Protein AF-A0A3C0AHT8-F1 (afdb_monomer_lite)

Foldseek 3Di:
DDKDAQDWDDDPPDPDIDTDRIDDADPPRDDDDDDDPPNCPVVVD

pLDDT: mean 96.34, std 1.51, range [90.44, 97.88]

Structure (mmCIF, N/CA/C/O backbone):
data_AF-A0A3C0AHT8-F1
#
_entry.id   AF-A0A3C0AHT8-F1
#
loop_
_atom_site.group_PDB
_atom_site.id
_atom_site.type_symbol
_atom_site.label_atom_id
_atom_site.label_alt_id
_atom_site.label_comp_id
_atom_site.label_asym_id
_atom_site.label_entity_id
_atom_site.label_seq_id
_atom_site.pdbx_PDB_ins_code
_atom_site.Cartn_x
_atom_site.Cartn_y
_atom_site.Cartn_z
_atom_site.occupancy
_atom_site.B_iso_or_equiv
_atom_site.auth_seq_id
_atom_site.auth_comp_id
_atom_site.auth_asym_id
_atom_site.auth_atom_id
_atom_site.pdbx_PDB_model_num
ATOM 1 N N . MET A 1 1 ? -18.598 4.008 5.953 1.00 90.44 1 MET A N 1
ATOM 2 C CA . MET A 1 1 ? -17.906 2.713 5.716 1.00 90.44 1 MET A CA 1
ATOM 3 C C . MET A 1 1 ? -17.267 2.716 4.322 1.00 90.44 1 MET A C 1
ATOM 5 O O . MET A 1 1 ? -17.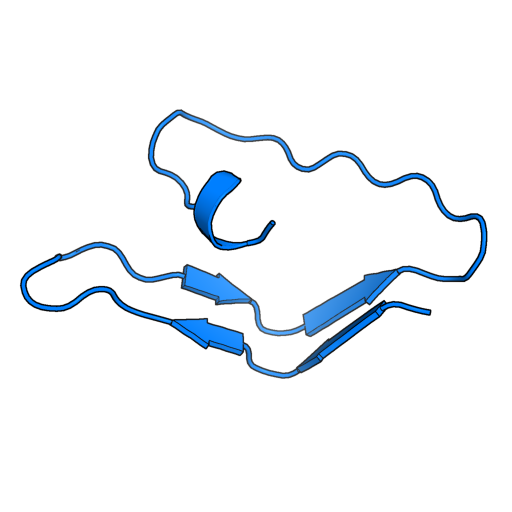922 3.192 3.404 1.00 90.44 1 MET A O 1
ATOM 9 N N . ILE A 1 2 ? -16.040 2.202 4.142 1.00 96.38 2 ILE A N 1
ATOM 10 C CA . ILE A 1 2 ? -15.395 1.997 2.822 1.00 96.38 2 ILE A CA 1
ATOM 11 C C . ILE A 1 2 ? -15.127 0.500 2.637 1.00 96.38 2 ILE A C 1
ATOM 13 O O . ILE A 1 2 ? -14.623 -0.149 3.553 1.00 96.38 2 ILE A O 1
ATOM 17 N N . ARG A 1 3 ? -15.452 -0.064 1.467 1.00 96.88 3 ARG A N 1
ATOM 18 C CA . ARG A 1 3 ? -15.219 -1.485 1.176 1.00 96.88 3 ARG A CA 1
ATOM 19 C C . ARG A 1 3 ? -14.862 -1.707 -0.287 1.00 96.88 3 ARG A C 1
ATOM 21 O O . ARG A 1 3 ? -15.570 -1.235 -1.171 1.00 96.88 3 ARG A O 1
ATOM 28 N N . PHE A 1 4 ? -13.828 -2.507 -0.520 1.00 95.00 4 PHE A N 1
ATOM 29 C CA . PHE A 1 4 ? -13.473 -3.025 -1.837 1.00 95.00 4 PHE A CA 1
ATOM 30 C C . PHE A 1 4 ? -13.391 -4.552 -1.797 1.00 95.00 4 PHE A C 1
ATOM 32 O O . PHE A 1 4 ? -12.903 -5.136 -0.825 1.00 95.00 4 PHE A O 1
ATOM 39 N N . GLN A 1 5 ? -13.848 -5.194 -2.870 1.00 96.56 5 GLN A N 1
ATOM 40 C CA . GLN A 1 5 ? -13.716 -6.630 -3.102 1.00 96.56 5 GLN A CA 1
ATOM 41 C C . GLN A 1 5 ? -13.108 -6.834 -4.486 1.00 96.56 5 GLN A C 1
ATOM 43 O O . GLN A 1 5 ? -13.640 -6.324 -5.467 1.00 96.56 5 GLN A O 1
ATOM 48 N N . GLN A 1 6 ? -11.988 -7.554 -4.545 1.00 97.31 6 GLN A N 1
ATOM 49 C CA . GLN A 1 6 ? -11.270 -7.884 -5.777 1.00 97.31 6 GLN A CA 1
ATOM 50 C C . GLN A 1 6 ? -10.943 -6.654 -6.644 1.00 97.31 6 GLN A C 1
ATOM 52 O O . GLN A 1 6 ? -11.088 -6.688 -7.865 1.00 97.31 6 GLN A O 1
ATOM 57 N N . LEU A 1 7 ? -10.480 -5.563 -6.023 1.00 97.31 7 LEU A N 1
ATOM 58 C CA . LEU A 1 7 ? -10.080 -4.365 -6.757 1.00 97.31 7 LEU A CA 1
ATOM 59 C C . LEU A 1 7 ? -8.826 -4.672 -7.579 1.00 97.31 7 LEU A C 1
ATOM 61 O O . LEU A 1 7 ? -7.760 -4.958 -7.029 1.00 97.31 7 LEU A O 1
ATOM 65 N N . GLN A 1 8 ? -8.969 -4.588 -8.896 1.00 97.56 8 GLN A N 1
ATOM 66 C CA . GLN A 1 8 ? -7.877 -4.695 -9.850 1.00 97.56 8 GLN A CA 1
ATOM 67 C C . GLN A 1 8 ? -7.841 -3.427 -10.691 1.00 97.56 8 GLN A C 1
ATOM 69 O O . GLN A 1 8 ? -8.854 -3.022 -11.259 1.00 97.56 8 GLN A O 1
ATOM 74 N N . PHE A 1 9 ? -6.674 -2.799 -10.773 1.00 97.25 9 PHE A N 1
ATOM 75 C CA . PHE A 1 9 ? -6.490 -1.582 -11.550 1.00 97.25 9 PHE A CA 1
ATOM 76 C C . PHE A 1 9 ? -5.128 -1.563 -12.244 1.00 97.25 9 PHE A C 1
ATOM 78 O O . PHE A 1 9 ? -4.119 -2.026 -11.703 1.00 97.25 9 PHE A O 1
ATOM 85 N N . ARG A 1 10 ? -5.102 -0.990 -13.450 1.00 97.69 10 ARG A N 1
ATOM 86 C CA . ARG A 1 10 ? -3.899 -0.788 -14.257 1.00 97.69 10 ARG A CA 1
ATOM 87 C C . ARG A 1 10 ? -4.020 0.511 -15.052 1.00 97.69 10 ARG A C 1
ATOM 89 O O . ARG A 1 10 ? -5.038 0.748 -15.697 1.00 97.69 10 ARG A O 1
ATOM 96 N N . TYR A 1 11 ? -2.954 1.309 -15.061 1.00 95.38 11 TYR A N 1
ATOM 97 C CA . TYR A 1 11 ? -2.848 2.452 -15.968 1.00 95.38 11 TYR A CA 1
ATOM 98 C C . TYR A 1 11 ? -2.514 1.986 -17.395 1.00 95.38 11 TYR A C 1
AT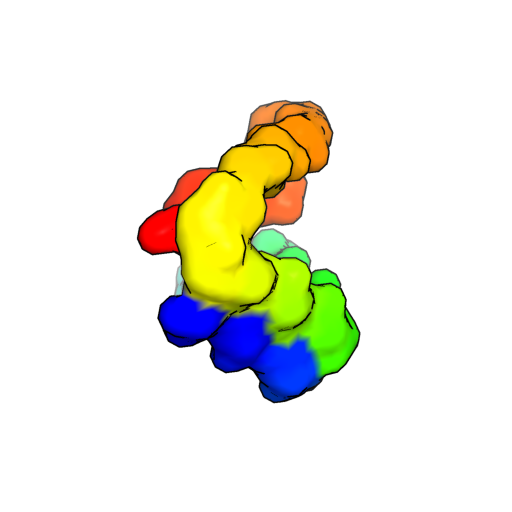OM 100 O O . TYR A 1 11 ? -1.708 1.060 -17.553 1.00 95.38 11 TYR A O 1
ATOM 108 N N . PRO A 1 12 ? -3.052 2.642 -18.440 1.00 96.12 12 PRO A N 1
ATOM 109 C CA . PRO A 1 12 ? -2.630 2.393 -19.814 1.00 96.12 12 PRO A CA 1
ATOM 110 C C . PRO A 1 12 ? -1.106 2.493 -19.955 1.00 96.12 12 PRO A C 1
ATOM 112 O O . PRO A 1 12 ? -0.484 3.391 -19.392 1.00 96.12 12 PRO A O 1
ATOM 115 N N . HIS A 1 13 ? -0.508 1.558 -20.695 1.00 93.81 13 HIS A N 1
ATOM 116 C CA . HIS A 1 13 ? 0.936 1.505 -20.974 1.00 93.81 13 HIS A CA 1
ATOM 117 C C . HIS A 1 13 ? 1.863 1.391 -19.747 1.00 93.81 13 HIS A C 1
ATOM 119 O O . HIS A 1 13 ? 3.068 1.588 -19.876 1.00 93.81 13 HIS A O 1
ATOM 125 N N . SER A 1 14 ? 1.341 1.027 -18.571 1.00 93.94 14 SER A N 1
ATOM 126 C CA . SER A 1 14 ? 2.152 0.766 -17.380 1.00 93.94 14 SER A CA 1
ATOM 127 C C . SER A 1 14 ? 2.251 -0.728 -17.068 1.00 93.94 14 SER A C 1
ATOM 129 O O . SER A 1 14 ? 1.289 -1.484 -17.228 1.00 93.94 14 SER A O 1
ATOM 131 N N . ALA A 1 15 ? 3.421 -1.150 -16.581 1.00 93.69 15 ALA A N 1
ATOM 132 C CA . ALA A 1 15 ? 3.613 -2.473 -15.985 1.00 93.69 15 ALA A CA 1
ATOM 133 C C . ALA A 1 15 ? 3.064 -2.555 -14.548 1.00 93.69 15 ALA A C 1
ATOM 135 O O . ALA A 1 15 ? 2.911 -3.649 -14.010 1.00 93.69 15 ALA A O 1
ATOM 136 N N . PHE A 1 16 ? 2.767 -1.409 -13.924 1.00 95.44 16 PHE A N 1
ATOM 137 C CA . PHE A 1 16 ? 2.178 -1.355 -12.592 1.00 95.44 16 PHE A CA 1
ATOM 138 C C . PHE A 1 16 ? 0.773 -1.967 -12.585 1.00 95.44 16 PHE A C 1
ATOM 140 O O . PHE A 1 16 ? -0.044 -1.710 -13.472 1.00 95.44 16 PHE A O 1
ATOM 147 N N . GLN A 1 17 ? 0.479 -2.720 -11.530 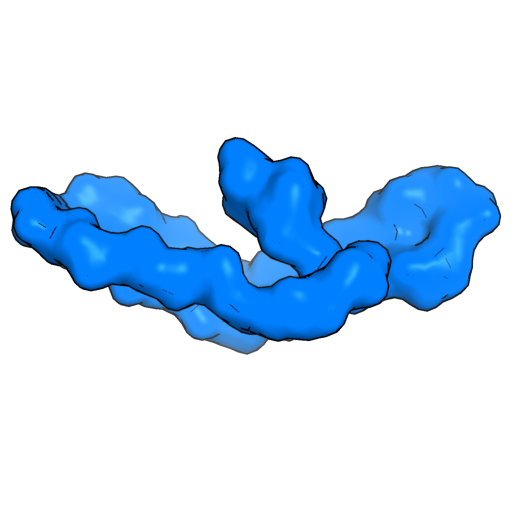1.00 96.62 17 GLN A N 1
ATOM 148 C CA . GLN A 1 17 ? -0.842 -3.268 -11.278 1.00 96.62 17 GLN A CA 1
ATOM 149 C C . GLN A 1 17 ? -1.161 -3.168 -9.790 1.00 96.62 17 GLN A C 1
ATOM 151 O O . GLN A 1 17 ? -0.370 -3.592 -8.947 1.00 96.62 17 GLN A O 1
ATOM 156 N N . LEU A 1 18 ? -2.337 -2.629 -9.480 1.00 97.56 18 LEU A N 1
ATOM 157 C CA . LEU A 1 18 ? -2.887 -2.633 -8.134 1.00 97.56 18 LEU A CA 1
ATOM 158 C C . LEU A 1 18 ? -3.855 -3.807 -8.018 1.00 97.56 18 LEU A C 1
ATOM 160 O O . LEU A 1 18 ? -4.842 -3.856 -8.747 1.00 97.56 18 LEU A O 1
ATOM 164 N N . ASN A 1 19 ? -3.565 -4.734 -7.106 1.00 97.12 19 ASN A N 1
ATOM 165 C CA . ASN A 1 19 ? -4.406 -5.891 -6.817 1.00 97.12 19 ASN A CA 1
ATOM 166 C C . ASN A 1 19 ? -4.707 -5.926 -5.320 1.00 97.12 19 ASN A C 1
ATOM 168 O O . ASN A 1 19 ? -3.824 -6.229 -4.518 1.00 97.12 19 ASN A O 1
ATOM 172 N N . ILE A 1 20 ? -5.949 -5.634 -4.945 1.00 96.94 20 ILE A N 1
ATOM 173 C CA . ILE A 1 20 ? -6.410 -5.667 -3.556 1.00 96.94 20 ILE A CA 1
ATOM 174 C C . ILE A 1 20 ? -7.553 -6.681 -3.463 1.00 96.94 20 ILE A C 1
ATOM 176 O O . ILE A 1 20 ? -8.677 -6.378 -3.871 1.00 96.94 20 ILE A O 1
ATOM 180 N N . PRO A 1 21 ? -7.289 -7.894 -2.935 1.00 96.69 21 PRO A N 1
ATOM 181 C CA . PRO A 1 21 ? -8.303 -8.940 -2.821 1.00 96.69 21 PRO A CA 1
ATOM 182 C C . PRO A 1 21 ? -9.510 -8.499 -1.987 1.00 96.69 21 PRO A C 1
ATOM 184 O O . PRO A 1 21 ? -10.650 -8.754 -2.368 1.00 96.69 21 PRO A O 1
ATOM 187 N N . GLN A 1 22 ? -9.260 -7.805 -0.877 1.00 96.75 22 GLN A N 1
ATOM 188 C CA . GLN A 1 22 ? -10.286 -7.228 -0.019 1.00 96.75 22 GLN A CA 1
ATOM 189 C C . GLN A 1 22 ? -9.685 -6.102 0.825 1.00 96.75 22 GLN A C 1
ATOM 191 O O . GLN A 1 22 ? -8.558 -6.216 1.305 1.00 96.75 22 GLN A O 1
ATOM 196 N N . LEU A 1 23 ? -10.462 -5.042 1.035 1.00 96.88 23 LEU A N 1
ATOM 197 C CA . LEU A 1 23 ? -10.207 -4.028 2.054 1.00 96.88 23 LEU A CA 1
ATOM 198 C C . LEU A 1 23 ? -11.548 -3.586 2.639 1.00 96.88 23 LEU A C 1
ATOM 200 O O . LEU A 1 23 ? -12.513 -3.368 1.905 1.00 96.88 23 LEU A O 1
ATOM 204 N N . GLU A 1 24 ? -11.604 -3.449 3.955 1.00 97.56 24 GLU A N 1
ATOM 205 C CA . GLU A 1 24 ? -12.762 -2.937 4.675 1.00 97.56 24 GLU A CA 1
ATOM 206 C C . GLU A 1 24 ? -12.268 -1.922 5.700 1.00 97.56 24 GLU A C 1
ATOM 208 O O . GLU A 1 24 ? -11.339 -2.210 6.448 1.00 97.56 24 GLU A O 1
ATOM 213 N N . VAL A 1 25 ? -12.876 -0.738 5.694 1.00 97.62 25 VAL A N 1
ATOM 214 C CA . VAL A 1 25 ? -12.631 0.325 6.667 1.00 97.62 25 VAL A CA 1
ATOM 215 C C . VAL A 1 25 ? -13.970 0.712 7.277 1.00 97.62 25 VAL A C 1
ATOM 217 O O . VAL A 1 25 ? -14.900 1.162 6.589 1.00 97.62 25 VAL A O 1
ATOM 220 N N . ARG A 1 26 ? -14.080 0.501 8.583 1.00 97.88 26 ARG A N 1
ATOM 221 C CA . ARG A 1 26 ? -15.278 0.783 9.366 1.00 97.88 26 ARG A CA 1
ATOM 222 C C . ARG A 1 26 ? -15.437 2.281 9.582 1.00 97.88 26 ARG A C 1
ATOM 224 O O . ARG A 1 26 ? -14.533 3.086 9.368 1.00 97.88 26 ARG A O 1
ATOM 231 N N . GLU A 1 27 ? -16.632 2.676 9.994 1.00 97.62 27 GLU A N 1
ATOM 232 C CA . GLU A 1 27 ? -16.867 4.065 10.376 1.00 97.62 27 GLU A CA 1
ATOM 233 C C . GLU A 1 27 ? -16.020 4.444 11.588 1.00 97.62 27 GLU A C 1
ATOM 235 O O . GLU A 1 27 ? -15.829 3.640 12.497 1.00 97.62 27 GLU A O 1
ATOM 240 N N . ALA A 1 28 ? -15.480 5.664 11.557 1.00 97.19 28 ALA A N 1
ATOM 241 C CA . ALA A 1 28 ? -14.527 6.193 12.533 1.00 97.19 28 ALA A CA 1
ATOM 242 C C . ALA A 1 28 ? -13.195 5.417 12.669 1.00 97.19 28 ALA A C 1
ATOM 244 O O . ALA A 1 28 ? -12.372 5.769 13.518 1.00 97.19 28 ALA A O 1
ATOM 245 N N . GLU A 1 29 ? -12.933 4.412 11.828 1.00 97.62 29 GLU A N 1
ATOM 246 C CA . GLU A 1 29 ? -11.656 3.699 11.813 1.00 97.62 29 GLU A CA 1
ATOM 247 C C . GLU A 1 29 ? -10.550 4.558 11.185 1.00 97.62 29 GLU A C 1
ATOM 249 O O . GLU A 1 29 ? -10.748 5.229 10.170 1.00 97.62 29 GLU A O 1
ATOM 254 N N . LYS A 1 30 ? -9.360 4.530 11.793 1.00 96.69 30 LYS A N 1
ATOM 255 C CA . LYS A 1 30 ? -8.160 5.191 11.270 1.00 96.69 30 LYS A CA 1
ATOM 256 C C . LYS A 1 30 ? -7.220 4.130 10.718 1.00 96.69 30 LYS A C 1
ATOM 258 O O . LYS A 1 30 ? -6.735 3.293 11.472 1.00 96.69 30 LYS A O 1
ATOM 263 N N . VAL A 1 31 ? -6.933 4.200 9.421 1.00 96.25 31 VAL A N 1
ATOM 264 C CA . VAL A 1 31 ? -6.078 3.233 8.722 1.00 96.25 31 VAL A CA 1
ATOM 265 C C . VAL A 1 31 ? -4.882 3.951 8.110 1.00 96.25 31 VAL A C 1
ATOM 267 O O . VAL A 1 31 ? -5.029 5.005 7.495 1.00 96.25 31 VAL A O 1
ATOM 270 N N . ALA A 1 32 ? -3.693 3.370 8.268 1.00 97.25 32 ALA A N 1
ATOM 271 C CA . ALA A 1 32 ? -2.477 3.836 7.615 1.00 97.25 32 ALA A CA 1
ATOM 272 C C . ALA A 1 32 ? -2.169 2.967 6.390 1.00 97.25 32 ALA A C 1
ATOM 274 O O . ALA A 1 32 ? -2.090 1.744 6.492 1.00 97.25 32 ALA A O 1
ATOM 275 N N . VAL A 1 33 ? -1.943 3.603 5.240 1.00 96.50 33 VAL A N 1
ATOM 276 C CA . VAL A 1 33 ? -1.481 2.933 4.017 1.00 96.50 33 VA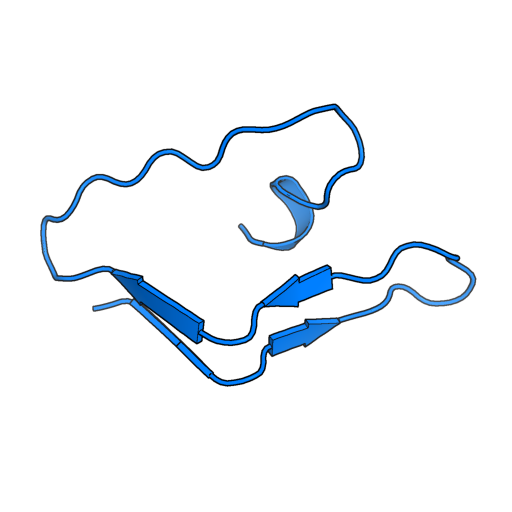L A CA 1
ATOM 277 C C . VAL A 1 33 ? 0.022 3.173 3.879 1.00 96.50 33 VAL A C 1
ATOM 279 O O . VAL A 1 33 ? 0.457 4.284 3.578 1.00 96.50 33 VAL A O 1
ATOM 282 N N . VAL A 1 34 ? 0.829 2.135 4.109 1.00 97.12 34 VAL A N 1
ATOM 283 C CA . VAL A 1 34 ? 2.300 2.219 4.129 1.00 97.12 34 VAL A CA 1
ATOM 284 C C . VAL A 1 34 ? 2.939 1.299 3.092 1.00 97.12 34 VAL A C 1
ATOM 286 O O . VAL A 1 34 ? 2.353 0.307 2.668 1.00 97.12 34 VAL A O 1
ATOM 289 N N . GLY A 1 35 ? 4.154 1.640 2.665 1.00 96.62 35 GLY A N 1
ATOM 290 C CA . GLY A 1 35 ? 4.937 0.835 1.728 1.00 96.62 35 GLY A CA 1
ATOM 291 C C . GLY A 1 35 ? 5.892 1.672 0.870 1.00 96.62 35 GLY A C 1
ATOM 292 O O . GLY A 1 35 ? 5.785 2.906 0.865 1.00 96.62 35 GLY A O 1
ATOM 293 N N . PRO A 1 36 ? 6.808 1.030 0.120 1.00 97.56 36 PRO A N 1
ATOM 294 C CA . PRO A 1 36 ? 7.800 1.703 -0.724 1.00 97.56 36 PRO A CA 1
ATOM 295 C C . PRO A 1 36 ? 7.191 2.642 -1.777 1.00 97.56 36 PRO A C 1
ATOM 297 O O . PRO A 1 36 ? 6.005 2.556 -2.106 1.00 97.56 36 PRO A O 1
ATOM 300 N N . SER A 1 37 ? 7.988 3.561 -2.328 1.00 96.62 37 SER A N 1
ATOM 301 C CA . SER A 1 37 ? 7.533 4.388 -3.457 1.00 96.62 37 SER A CA 1
ATOM 302 C C . SER A 1 37 ? 7.148 3.509 -4.655 1.00 96.62 37 SER A C 1
ATOM 304 O O . SER A 1 37 ? 7.778 2.484 -4.898 1.00 96.62 37 SER A O 1
ATOM 306 N N . GLY A 1 38 ? 6.082 3.877 -5.370 1.00 94.50 38 GLY A N 1
ATOM 307 C CA . GLY A 1 38 ? 5.591 3.122 -6.530 1.00 94.50 38 GLY A CA 1
ATOM 308 C C . GLY A 1 38 ? 4.735 1.883 -6.226 1.00 94.50 38 GLY A C 1
ATOM 309 O O . GLY A 1 38 ? 4.202 1.296 -7.160 1.00 94.50 38 GLY A O 1
ATOM 310 N N . CYS A 1 39 ? 4.514 1.501 -4.958 1.00 95.50 39 CYS A N 1
ATOM 311 C CA . CYS A 1 39 ? 3.685 0.326 -4.631 1.00 95.50 39 CYS A CA 1
ATOM 312 C C . CYS A 1 39 ? 2.163 0.529 -4.793 1.00 95.50 39 CYS A C 1
ATOM 314 O O . CYS A 1 39 ? 1.402 -0.399 -4.541 1.00 95.50 39 CYS A O 1
ATOM 316 N N . GLY A 1 40 ? 1.708 1.724 -5.198 1.00 96.38 40 GLY A N 1
ATOM 317 C CA . GLY A 1 40 ? 0.292 1.986 -5.491 1.00 96.38 40 GLY A CA 1
ATOM 318 C C . GLY A 1 40 ? -0.506 2.739 -4.427 1.00 9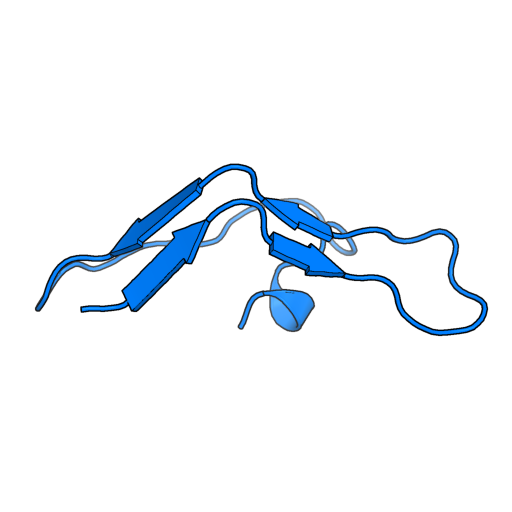6.38 40 GLY A C 1
ATOM 319 O O . GLY A 1 40 ? -1.718 2.836 -4.562 1.00 96.38 40 GLY A O 1
ATOM 320 N N . LYS 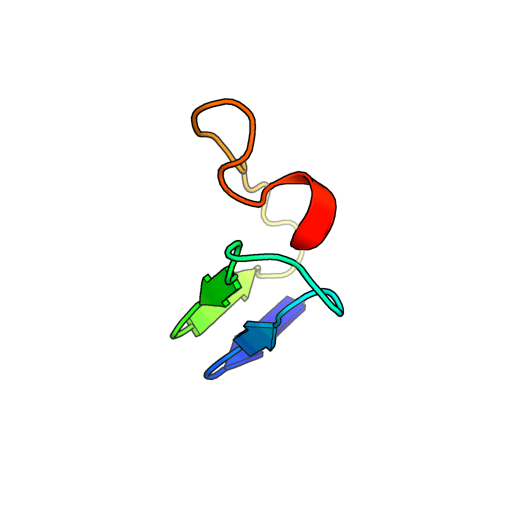A 1 41 ? 0.132 3.309 -3.394 1.00 97.69 41 LYS A N 1
ATOM 321 C CA . LYS A 1 41 ? -0.570 4.047 -2.316 1.00 97.69 41 LYS A CA 1
ATOM 322 C C . LYS A 1 41 ? -1.443 5.191 -2.844 1.00 97.69 41 LYS A C 1
ATOM 324 O O . LYS A 1 41 ? -2.620 5.243 -2.532 1.00 97.69 41 LYS A O 1
ATOM 329 N N . THR A 1 42 ? -0.881 6.065 -3.680 1.00 96.50 42 THR A N 1
ATOM 330 C CA . THR A 1 42 ? -1.616 7.180 -4.311 1.00 96.50 42 THR A CA 1
ATOM 331 C C . THR A 1 42 ? -2.632 6.702 -5.344 1.00 96.50 42 THR A C 1
ATOM 333 O O . THR A 1 42 ? -3.539 7.434 -5.682 1.00 96.50 42 THR A O 1
ATOM 336 N N . THR A 1 43 ? -2.481 5.489 -5.872 1.00 96.88 43 THR A N 1
ATOM 337 C CA . THR A 1 43 ? -3.466 4.900 -6.787 1.00 96.88 43 THR A CA 1
ATOM 338 C C . THR A 1 43 ? -4.650 4.289 -6.033 1.00 96.88 43 THR A C 1
ATOM 340 O O . THR A 1 43 ? -5.726 4.159 -6.603 1.00 96.88 43 THR A O 1
ATOM 343 N N . LEU A 1 44 ? -4.455 3.889 -4.772 1.00 96.44 44 LEU A N 1
ATOM 344 C CA . LEU A 1 44 ? -5.509 3.376 -3.896 1.00 96.44 44 LEU A CA 1
ATOM 345 C C . LEU A 1 44 ? -6.375 4.491 -3.278 1.00 96.44 44 LEU A C 1
ATOM 347 O O . LEU A 1 44 ? -7.537 4.238 -2.971 1.00 96.44 44 LEU A O 1
ATOM 351 N N . LEU A 1 45 ? -5.801 5.676 -3.049 1.00 92.19 45 LEU A N 1
ATOM 352 C CA . LEU A 1 45 ? -6.462 6.841 -2.442 1.00 92.19 45 LEU A CA 1
ATOM 353 C C . LEU A 1 45 ? -7.052 7.764 -3.510 1.00 92.19 45 LEU A C 1
ATOM 355 O O . LEU A 1 45 ? -8.187 8.237 -3.291 1.00 92.19 45 LEU A O 1
#

Sequence (45 aa):
MIRFQQLQFRYPHSAFQLNIPQLEVREAEKVAVVGPSGCGKTTLL

Radius of gyration: 11.8 Å; chains: 1; bounding box: 26×16×34 Å

Secondary structure (DSSP, 8-state):
-EEEEEEEE--TT-S--EEEEEEEE-TT-------STTSSHHHH-